Protein AF-A0A2V2PTC9-F1 (afdb_monomer)

Nearest PDB structures (foldseek):
  6p74-assembly1_A-2  TM=9.400E-01  e=9.741E-01  Thermus scotoductus
  6vm1-assembly1_A  TM=3.439E-01  e=3.512E+00  Spinacia oleracea

Solvent-accessible surface area (backbone atoms only — not comparable to full-atom values): 4325 Å² total; per-residue (Å²): 109,72,67,60,51,53,32,49,51,27,46,53,42,25,46,73,74,47,68,57,62,66,27,52,54,40,29,64,76,55,55,47,80,45,74,48,80,32,40,32,68,68,53,46,53,52,51,51,55,50,30,56,76,67,76,46,56,47,64,85,70,10,38,44,80,38,59,57,74,37,70,86,42,59,87,54,108

Radius of gyration: 12.26 Å; Cα contacts (8 Å, |Δi|>4): 86; chains: 1; bounding box: 21×26×30 Å

pLDDT: mean 95.85, std 5.0, range [61.44, 98.38]

Mean predicted aligned error: 2.48 Å

Foldseek 3Di:
DVLLVQLLVQVLCVLVVHDNVSNVVSLVVQVAPEEDEDQAPVVVVVVVVVCVVVVHDCSNVNYRYYHQPGPVSPVSD

Sequence (77 aa):
MADMEAFREAVTAWAAGGPSDPARELAERLSVWTVVLLEGPSDAAAVDALAERRGRDLAGEGVCVLPMGGAMSVGRF

Structure (mmCIF, N/CA/C/O backbone):
data_AF-A0A2V2PTC9-F1
#
_entry.id   AF-A0A2V2PTC9-F1
#
loop_
_atom_site.group_PDB
_atom_site.id
_atom_site.type_symbol
_atom_site.label_atom_id
_atom_site.label_alt_id
_atom_site.label_comp_id
_atom_site.label_asym_id
_atom_site.label_entity_id
_atom_site.label_seq_id
_atom_site.pdbx_PDB_ins_code
_atom_site.Cartn_x
_atom_site.Cartn_y
_atom_site.Cartn_z
_atom_site.occupancy
_atom_site.B_iso_or_equiv
_atom_site.auth_seq_id
_atom_site.auth_comp_id
_atom_site.auth_asym_id
_atom_site.auth_atom_id
_atom_site.pdbx_PDB_model_num
ATOM 1 N N . MET A 1 1 ? 2.325 -6.798 10.668 1.00 61.44 1 MET A N 1
ATOM 2 C CA . MET A 1 1 ? 3.158 -5.645 10.245 1.00 61.44 1 MET A CA 1
ATOM 3 C C . MET A 1 1 ? 4.242 -6.073 9.265 1.00 61.44 1 MET A C 1
ATOM 5 O O . MET A 1 1 ? 4.174 -5.620 8.133 1.00 61.44 1 MET A O 1
ATOM 9 N N . ALA A 1 2 ? 5.150 -6.985 9.642 1.00 75.31 2 ALA A N 1
ATOM 10 C CA . ALA A 1 2 ? 6.226 -7.463 8.760 1.00 75.31 2 ALA A CA 1
ATOM 11 C C . ALA A 1 2 ? 5.730 -8.042 7.416 1.00 75.31 2 ALA A C 1
ATOM 13 O O . ALA A 1 2 ? 6.332 -7.789 6.379 1.00 75.31 2 ALA A O 1
ATOM 14 N N . ASP A 1 3 ? 4.593 -8.747 7.398 1.00 87.19 3 ASP A N 1
ATOM 15 C CA . ASP A 1 3 ? 4.084 -9.309 6.138 1.00 87.19 3 ASP A CA 1
ATOM 16 C C . ASP A 1 3 ? 3.535 -8.247 5.169 1.00 87.19 3 ASP A C 1
ATOM 18 O O . ASP A 1 3 ? 3.690 -8.380 3.957 1.00 87.19 3 ASP A O 1
ATOM 22 N N . MET A 1 4 ? 2.928 -7.171 5.687 1.00 94.94 4 MET A N 1
ATOM 23 C CA . MET A 1 4 ? 2.431 -6.067 4.853 1.00 94.94 4 MET A CA 1
ATOM 24 C C . MET A 1 4 ? 3.589 -5.241 4.281 1.00 94.94 4 MET A C 1
ATOM 26 O O . MET A 1 4 ? 3.502 -4.737 3.166 1.00 94.94 4 MET A O 1
ATOM 30 N N . GLU A 1 5 ? 4.690 -5.129 5.023 1.00 95.50 5 GLU A N 1
ATOM 31 C CA . GLU A 1 5 ? 5.934 -4.535 4.532 1.00 95.50 5 GLU A CA 1
ATOM 32 C C . GLU A 1 5 ? 6.522 -5.357 3.379 1.00 95.50 5 GLU A C 1
ATOM 34 O O . GLU A 1 5 ? 6.764 -4.802 2.309 1.00 95.50 5 GLU A O 1
ATOM 39 N N . ALA A 1 6 ? 6.601 -6.683 3.526 1.00 96.81 6 ALA A N 1
ATOM 40 C CA . ALA A 1 6 ? 7.029 -7.572 2.445 1.00 96.81 6 ALA A CA 1
ATOM 41 C C . ALA A 1 6 ? 6.137 -7.452 1.193 1.00 96.81 6 ALA A C 1
ATOM 43 O O . ALA A 1 6 ? 6.632 -7.475 0.066 1.00 96.81 6 ALA A O 1
ATOM 44 N N . PHE A 1 7 ? 4.820 -7.280 1.367 1.00 97.75 7 PHE A N 1
ATOM 45 C CA . PHE A 1 7 ? 3.914 -7.023 0.244 1.00 97.75 7 PHE A CA 1
ATOM 46 C C . PHE A 1 7 ? 4.223 -5.692 -0.458 1.00 97.75 7 PHE A C 1
ATOM 48 O O . PHE A 1 7 ? 4.306 -5.658 -1.686 1.00 97.75 7 PHE A O 1
ATOM 55 N N . ARG A 1 8 ? 4.459 -4.608 0.294 1.00 97.31 8 ARG A N 1
ATOM 56 C CA . ARG A 1 8 ? 4.840 -3.300 -0.276 1.00 97.31 8 ARG A CA 1
ATOM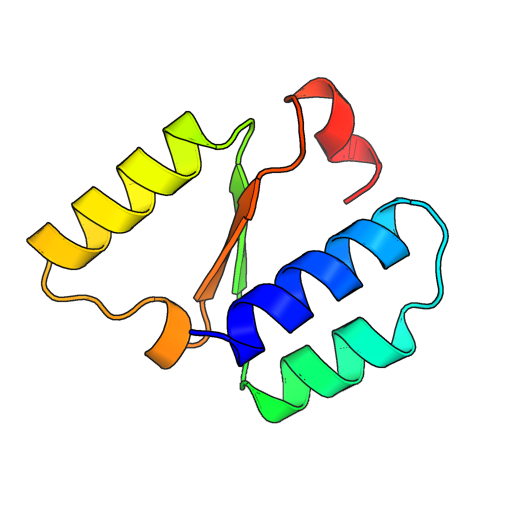 57 C C . ARG A 1 8 ? 6.143 -3.384 -1.066 1.00 97.31 8 ARG A C 1
ATOM 59 O O . ARG A 1 8 ? 6.232 -2.821 -2.159 1.00 97.31 8 ARG A O 1
ATOM 66 N N . GLU A 1 9 ? 7.137 -4.093 -0.539 1.00 97.38 9 GLU A N 1
ATOM 67 C CA . GLU A 1 9 ? 8.411 -4.326 -1.222 1.00 97.38 9 GLU A CA 1
ATOM 68 C C . GLU A 1 9 ? 8.211 -5.105 -2.526 1.00 97.38 9 GLU A C 1
ATOM 70 O O . GLU A 1 9 ? 8.718 -4.692 -3.569 1.00 97.38 9 GLU A O 1
ATOM 75 N N . ALA A 1 10 ? 7.410 -6.175 -2.499 1.00 98.06 10 ALA A N 1
ATOM 76 C CA . ALA A 1 10 ? 7.105 -6.974 -3.681 1.00 98.06 10 ALA A CA 1
ATOM 77 C C . ALA A 1 10 ? 6.373 -6.166 -4.766 1.00 98.06 10 ALA A C 1
ATOM 79 O O . ALA A 1 10 ? 6.743 -6.238 -5.938 1.00 98.06 10 ALA A O 1
ATOM 80 N N . VAL A 1 11 ? 5.377 -5.353 -4.389 1.00 97.94 11 VAL A N 1
ATOM 81 C CA . VAL A 1 11 ? 4.673 -4.453 -5.322 1.00 97.94 11 VAL A CA 1
ATOM 82 C C . VAL A 1 11 ? 5.628 -3.410 -5.901 1.00 97.94 11 VAL A C 1
ATOM 84 O O . VAL A 1 11 ? 5.608 -3.156 -7.102 1.00 97.94 11 VAL A O 1
ATOM 87 N N . THR A 1 12 ? 6.506 -2.838 -5.077 1.00 97.06 12 THR A N 1
ATOM 88 C CA . THR A 1 12 ? 7.494 -1.847 -5.529 1.00 97.06 12 THR A CA 1
ATOM 89 C C . THR A 1 12 ? 8.500 -2.460 -6.504 1.00 97.06 12 THR A C 1
ATOM 91 O O . THR A 1 12 ? 8.825 -1.849 -7.522 1.00 97.06 12 THR A O 1
ATOM 94 N N . ALA A 1 13 ? 8.969 -3.681 -6.234 1.00 97.44 13 ALA A N 1
ATOM 95 C CA . ALA A 1 13 ? 9.856 -4.411 -7.132 1.00 97.44 13 ALA A CA 1
ATOM 96 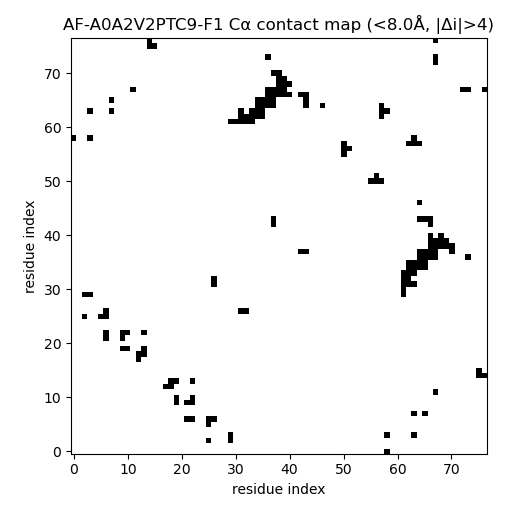C C . ALA A 1 13 ? 9.164 -4.751 -8.460 1.00 97.44 13 ALA A C 1
ATOM 98 O O . ALA A 1 13 ? 9.764 -4.584 -9.523 1.00 97.44 13 ALA A O 1
ATOM 99 N N . TRP A 1 14 ? 7.897 -5.169 -8.417 1.00 97.81 14 TRP A N 1
ATOM 100 C CA . TRP A 1 14 ? 7.101 -5.417 -9.618 1.00 97.81 14 TRP A CA 1
ATOM 101 C C . TRP A 1 14 ? 6.908 -4.140 -10.451 1.00 97.81 14 TRP A C 1
ATOM 103 O O . TRP A 1 14 ? 7.201 -4.151 -11.646 1.00 97.81 14 TRP A O 1
ATOM 113 N N . ALA A 1 15 ? 6.541 -3.016 -9.829 1.00 96.56 15 ALA A N 1
ATOM 114 C CA . ALA A 1 15 ? 6.422 -1.715 -10.498 1.00 96.56 15 ALA A CA 1
ATOM 115 C C . ALA A 1 15 ? 7.752 -1.219 -11.105 1.00 96.56 15 ALA A C 1
ATOM 117 O O . 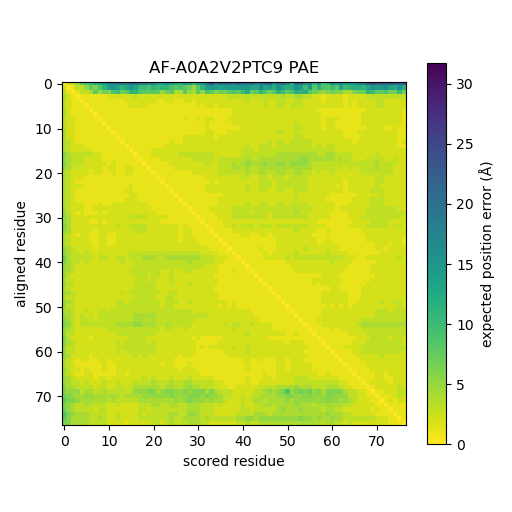ALA A 1 15 ? 7.767 -0.419 -12.040 1.00 96.56 15 ALA A O 1
ATOM 118 N N . ALA A 1 16 ? 8.891 -1.704 -10.600 1.00 95.69 16 ALA A N 1
ATOM 119 C CA . ALA A 1 16 ? 10.218 -1.455 -11.163 1.00 95.69 16 ALA A CA 1
ATOM 120 C C . ALA A 1 16 ? 10.605 -2.419 -12.309 1.00 95.69 16 ALA A C 1
ATOM 122 O O . ALA A 1 16 ? 11.736 -2.366 -12.791 1.00 95.69 16 ALA A O 1
ATOM 123 N N . GLY A 1 17 ? 9.690 -3.286 -12.759 1.00 96.88 17 GLY A N 1
ATOM 124 C CA . GLY A 1 17 ? 9.910 -4.2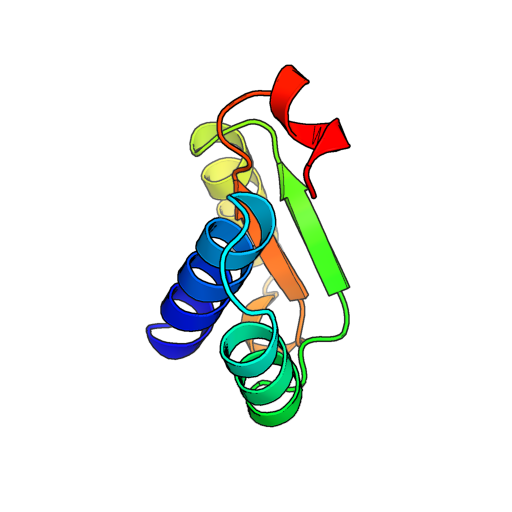70 -13.826 1.00 96.88 17 GLY A CA 1
ATOM 125 C C . GLY A 1 17 ? 10.295 -5.671 -13.337 1.00 96.88 17 GLY A C 1
ATOM 126 O O . GLY A 1 17 ? 10.670 -6.518 -14.146 1.00 96.88 17 GLY A O 1
ATOM 127 N N . GLY A 1 18 ? 10.226 -5.921 -12.028 1.00 97.44 18 GLY A N 1
ATOM 128 C CA . GLY A 1 18 ? 10.408 -7.245 -11.438 1.00 97.44 18 GLY A CA 1
ATOM 129 C C . GLY A 1 18 ? 9.214 -8.188 -11.667 1.00 97.44 18 GLY A C 1
ATOM 130 O O . GLY A 1 18 ? 8.198 -7.792 -12.239 1.00 97.44 18 GLY A O 1
ATOM 131 N N . PRO A 1 19 ? 9.311 -9.454 -11.224 1.00 97.44 19 PRO A N 1
ATOM 132 C CA . PRO A 1 19 ? 8.231 -10.428 -11.366 1.00 97.44 19 PRO A CA 1
ATOM 133 C C . PRO A 1 19 ? 7.024 -10.083 -10.480 1.00 97.44 19 PRO A C 1
ATOM 135 O O . PRO A 1 19 ? 7.185 -9.632 -9.349 1.00 97.44 19 PRO A O 1
ATOM 138 N N . SER A 1 20 ? 5.813 -10.365 -10.967 1.00 97.12 20 SER A N 1
ATOM 139 C CA . SER A 1 20 ? 4.568 -10.120 -10.222 1.00 97.12 20 SER A CA 1
ATOM 140 C C . SER A 1 20 ? 4.217 -11.217 -9.212 1.00 97.12 20 SER A C 1
ATOM 142 O O . SER A 1 20 ? 3.417 -10.977 -8.311 1.00 97.12 20 SER A O 1
ATOM 144 N N . ASP A 1 21 ? 4.758 -12.432 -9.369 1.00 98.31 21 ASP A N 1
ATOM 145 C CA . ASP A 1 21 ? 4.350 -13.601 -8.575 1.00 98.31 21 ASP A CA 1
ATOM 146 C C . ASP A 1 21 ? 4.486 -13.394 -7.054 1.00 98.31 21 ASP A C 1
ATOM 148 O O . ASP A 1 21 ? 3.505 -13.660 -6.359 1.00 98.31 21 ASP A O 1
ATOM 152 N N . PRO A 1 22 ? 5.585 -12.815 -6.517 1.00 97.94 22 PRO A N 1
ATOM 153 C CA . PRO A 1 22 ? 5.688 -12.557 -5.080 1.00 97.94 22 PRO A CA 1
ATOM 154 C C . PRO A 1 22 ? 4.594 -11.615 -4.563 1.00 97.94 22 PRO A C 1
ATOM 156 O O . PRO A 1 22 ? 4.037 -11.841 -3.491 1.00 97.94 22 PRO A O 1
ATOM 159 N N . ALA A 1 23 ? 4.247 -10.575 -5.331 1.00 97.62 23 ALA A N 1
ATOM 160 C CA . ALA A 1 23 ? 3.184 -9.645 -4.959 1.00 97.62 23 ALA A CA 1
ATOM 161 C C . ALA A 1 23 ? 1.812 -10.337 -4.980 1.00 97.62 23 ALA A C 1
ATOM 163 O O . ALA A 1 23 ? 1.020 -10.139 -4.062 1.00 97.62 23 ALA A O 1
ATOM 164 N N . ARG A 1 24 ? 1.545 -11.189 -5.980 1.00 97.69 24 ARG A N 1
ATOM 165 C CA . ARG A 1 24 ? 0.286 -11.948 -6.074 1.00 97.69 24 ARG A CA 1
ATOM 166 C C . ARG A 1 24 ? 0.126 -12.933 -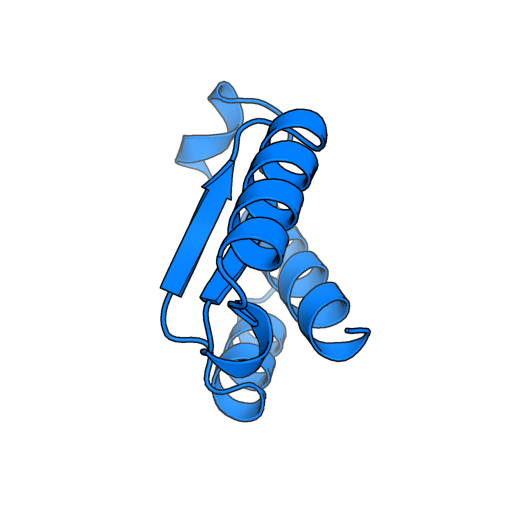4.915 1.00 97.69 24 ARG A C 1
ATOM 168 O O . ARG A 1 24 ? -0.913 -12.936 -4.265 1.00 97.69 24 ARG A O 1
ATOM 175 N N . GLU A 1 25 ? 1.159 -13.716 -4.616 1.00 98.06 25 GLU A N 1
ATOM 176 C CA . GLU A 1 25 ? 1.146 -14.684 -3.510 1.00 98.06 25 GLU A CA 1
ATOM 177 C C . GLU A 1 25 ? 0.945 -14.000 -2.151 1.00 98.06 25 GLU A C 1
ATOM 179 O O . GLU A 1 25 ? 0.175 -14.466 -1.309 1.00 98.06 25 GLU A O 1
ATOM 184 N N . LEU A 1 26 ? 1.610 -12.861 -1.938 1.00 97.81 26 LEU A N 1
ATOM 185 C CA . LEU A 1 26 ? 1.454 -12.070 -0.721 1.00 97.81 26 LEU A CA 1
ATOM 186 C C . LEU A 1 26 ? 0.066 -11.431 -0.621 1.00 97.81 26 LEU A C 1
ATOM 188 O O . LEU A 1 26 ? -0.505 -11.432 0.470 1.00 97.81 26 LEU A O 1
ATOM 192 N N . ALA A 1 27 ? -0.494 -10.938 -1.730 1.00 97.62 27 ALA A N 1
ATOM 193 C CA . ALA A 1 27 ? -1.851 -10.398 -1.755 1.00 97.62 27 ALA A CA 1
ATOM 194 C C . ALA A 1 27 ? -2.883 -11.456 -1.346 1.00 97.62 27 ALA A C 1
ATOM 196 O O . ALA A 1 27 ? -3.731 -11.184 -0.500 1.00 97.62 27 ALA A O 1
ATOM 197 N N . GLU A 1 28 ? -2.774 -12.673 -1.885 1.00 97.56 28 GLU A N 1
ATOM 198 C CA . GLU A 1 28 ? -3.646 -13.795 -1.522 1.00 97.56 28 GLU A CA 1
ATOM 199 C C . GLU A 1 28 ? -3.482 -14.177 -0.046 1.00 97.56 28 GLU A C 1
ATOM 201 O O . GLU A 1 28 ? -4.462 -14.243 0.698 1.00 97.56 28 GLU A O 1
ATOM 206 N N . ARG A 1 29 ? -2.238 -14.363 0.413 1.00 96.69 29 ARG A N 1
ATOM 207 C CA . ARG A 1 29 ? -1.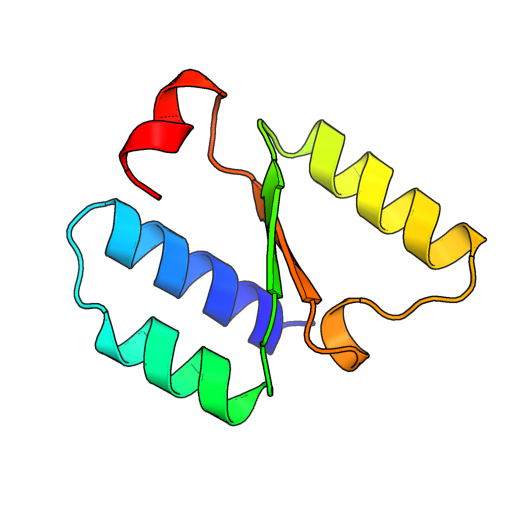937 -14.772 1.793 1.00 96.69 29 ARG A CA 1
ATOM 208 C C . ARG A 1 29 ? -2.423 -13.766 2.836 1.00 96.69 29 ARG A C 1
ATOM 210 O O . ARG A 1 29 ? -2.834 -14.167 3.921 1.00 96.69 29 ARG A O 1
ATOM 217 N N . LEU A 1 30 ? -2.355 -12.475 2.519 1.00 96.38 30 LEU A N 1
ATOM 218 C CA . LEU A 1 30 ? -2.743 -11.382 3.413 1.00 96.38 30 LEU A CA 1
ATOM 219 C C . LEU A 1 30 ? -4.165 -10.878 3.170 1.00 96.38 30 LEU A C 1
ATOM 221 O O . LEU A 1 30 ? -4.590 -9.942 3.839 1.00 96.38 30 LEU A O 1
ATOM 225 N N . SER A 1 31 ? -4.901 -11.489 2.234 1.00 97.06 31 SER A N 1
ATOM 226 C CA . SER A 1 31 ? -6.240 -11.039 1.833 1.00 97.06 31 SER A CA 1
ATOM 227 C C . SER A 1 31 ? -6.275 -9.551 1.447 1.00 97.06 31 SER A C 1
ATOM 229 O O . SER A 1 31 ? -7.229 -8.836 1.761 1.00 97.06 31 SER A O 1
ATOM 231 N N . VAL A 1 32 ? -5.223 -9.070 0.773 1.00 97.94 32 VAL A N 1
ATOM 232 C CA . VAL A 1 32 ? -5.166 -7.690 0.279 1.00 97.94 32 VAL A CA 1
ATOM 233 C C . VAL A 1 32 ? -6.149 -7.545 -0.871 1.00 97.94 32 VAL A C 1
ATOM 235 O O . VAL A 1 32 ? -6.019 -8.203 -1.901 1.00 97.94 32 VAL A O 1
ATOM 238 N N . TRP A 1 33 ? -7.112 -6.646 -0.709 1.00 96.81 33 TRP A N 1
ATOM 239 C CA . TRP A 1 33 ? -8.117 -6.356 -1.733 1.00 96.81 33 TRP A CA 1
ATOM 240 C C . TRP A 1 33 ? -8.070 -4.899 -2.205 1.00 96.81 33 TRP A C 1
ATOM 242 O O . TRP A 1 33 ? -8.637 -4.580 -3.247 1.00 96.81 33 TRP A O 1
ATOM 252 N N . THR A 1 34 ? -7.384 -4.015 -1.470 1.00 97.62 34 THR A N 1
ATOM 253 C CA . THR A 1 34 ? -7.171 -2.616 -1.863 1.00 97.62 34 THR A CA 1
ATOM 254 C C . THR A 1 34 ? -5.741 -2.170 -1.593 1.00 97.62 34 THR A C 1
ATOM 256 O O . THR A 1 34 ? -5.184 -2.435 -0.528 1.00 97.62 34 THR A O 1
ATOM 259 N N . VAL A 1 35 ? -5.182 -1.405 -2.534 1.00 97.38 35 VAL A N 1
ATOM 260 C CA . VAL A 1 35 ? -3.944 -0.640 -2.351 1.00 97.38 35 VAL A CA 1
ATOM 261 C C . VAL A 1 35 ? -4.258 0.851 -2.465 1.00 97.38 35 VAL A C 1
ATOM 263 O O . VAL A 1 35 ? -4.866 1.293 -3.437 1.00 97.38 35 VAL A O 1
ATOM 266 N N . VAL A 1 36 ? -3.840 1.630 -1.470 1.00 97.62 36 VAL A N 1
ATOM 267 C CA . VAL A 1 36 ? -3.900 3.092 -1.467 1.00 97.62 36 VAL A CA 1
ATOM 268 C C . VAL A 1 36 ? -2.517 3.618 -1.821 1.00 97.62 36 VAL A C 1
ATOM 270 O O . VAL A 1 36 ? -1.596 3.582 -1.003 1.00 97.62 36 VAL A O 1
ATOM 273 N N . LEU A 1 37 ? -2.382 4.092 -3.053 1.00 97.75 37 LEU A N 1
ATOM 274 C CA . LEU A 1 37 ? -1.161 4.697 -3.560 1.00 97.75 37 LEU A CA 1
ATOM 275 C C . LEU A 1 37 ? -1.017 6.133 -3.046 1.00 97.75 37 LEU A C 1
ATOM 277 O O . LEU A 1 37 ? -1.934 6.942 -3.189 1.00 97.75 37 LEU A O 1
ATOM 281 N N . LEU A 1 38 ? 0.140 6.451 -2.472 1.00 97.88 38 LEU A N 1
ATOM 282 C CA . LEU A 1 38 ? 0.450 7.758 -1.892 1.00 97.88 38 LEU A CA 1
ATOM 283 C C . LEU A 1 38 ? 1.731 8.336 -2.492 1.00 97.88 38 LEU A C 1
ATOM 285 O O . LEU A 1 38 ? 2.589 7.587 -2.956 1.00 97.88 38 LEU A O 1
ATOM 289 N N . GLU A 1 39 ? 1.886 9.660 -2.492 1.00 97.19 39 GLU A N 1
ATOM 290 C CA . GLU A 1 39 ? 3.071 10.293 -3.074 1.00 97.19 39 GLU A CA 1
ATOM 291 C C . GLU A 1 39 ? 4.332 9.905 -2.293 1.00 97.19 39 GLU A C 1
ATOM 293 O O . GLU A 1 39 ? 5.300 9.417 -2.887 1.00 97.19 39 GLU A O 1
ATOM 298 N N . GLY A 1 40 ? 4.320 10.056 -0.967 1.00 96.81 40 GLY A N 1
ATOM 299 C CA . GLY A 1 40 ? 5.507 9.806 -0.158 1.00 96.81 40 GLY A CA 1
ATOM 300 C C . GLY A 1 40 ? 5.254 9.299 1.262 1.00 96.81 40 GLY A C 1
ATOM 301 O O . GLY A 1 40 ? 4.116 9.095 1.686 1.00 96.81 40 GLY A O 1
ATOM 302 N N . PRO A 1 41 ? 6.340 9.091 2.032 1.00 96.06 41 PRO A N 1
ATOM 303 C CA . PRO A 1 41 ? 6.261 8.569 3.397 1.00 96.06 41 PRO A CA 1
ATOM 304 C C . PRO A 1 41 ? 5.465 9.461 4.357 1.00 96.06 41 PRO A C 1
ATOM 306 O O . PRO A 1 41 ? 4.834 8.954 5.281 1.00 96.06 41 PRO A O 1
ATOM 309 N N . SER A 1 42 ? 5.463 10.781 4.131 1.00 97.25 42 SER A N 1
ATOM 310 C CA . SER A 1 42 ? 4.678 11.721 4.941 1.00 97.25 42 SER A CA 1
ATOM 311 C C . SER A 1 42 ? 3.174 11.476 4.810 1.00 97.25 42 SER A C 1
ATOM 313 O O 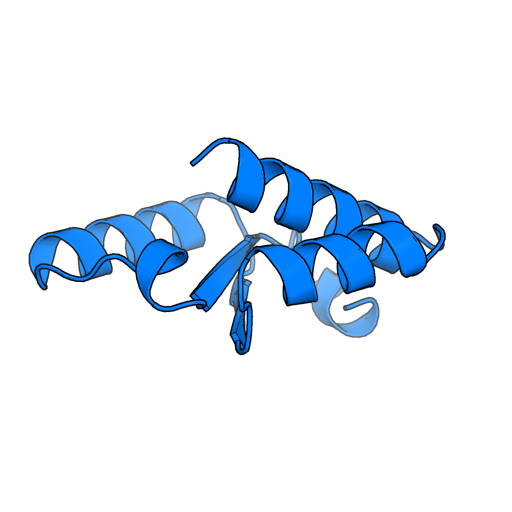. SER A 1 42 ? 2.457 11.546 5.806 1.00 97.25 42 SER A O 1
ATOM 315 N N . ASP A 1 43 ? 2.691 11.169 3.607 1.00 97.88 43 ASP A N 1
ATOM 316 C CA . ASP A 1 43 ? 1.274 10.882 3.380 1.00 97.88 43 ASP A CA 1
ATOM 317 C C . ASP A 1 43 ? 0.881 9.566 4.045 1.00 97.88 43 ASP A C 1
ATOM 319 O O . ASP A 1 43 ? -0.175 9.480 4.667 1.00 97.88 43 ASP A O 1
ATOM 323 N N . ALA A 1 44 ? 1.744 8.547 3.956 1.00 97.06 44 ALA A N 1
ATOM 324 C CA . ALA A 1 44 ? 1.511 7.265 4.615 1.00 97.06 44 ALA A CA 1
ATOM 325 C C . ALA A 1 44 ? 1.425 7.430 6.132 1.00 97.06 44 ALA A C 1
ATOM 327 O O . ALA A 1 44 ? 0.459 6.969 6.730 1.00 97.06 44 ALA A O 1
ATOM 328 N N . ALA A 1 45 ? 2.349 8.186 6.733 1.00 97.12 45 ALA A N 1
ATOM 329 C CA . ALA A 1 45 ? 2.290 8.508 8.156 1.00 97.12 45 ALA A CA 1
ATOM 330 C C . ALA A 1 45 ? 0.994 9.250 8.535 1.00 97.12 45 ALA A C 1
ATOM 332 O O . ALA A 1 45 ? 0.411 8.983 9.585 1.00 97.12 45 ALA A O 1
ATOM 333 N N . ALA A 1 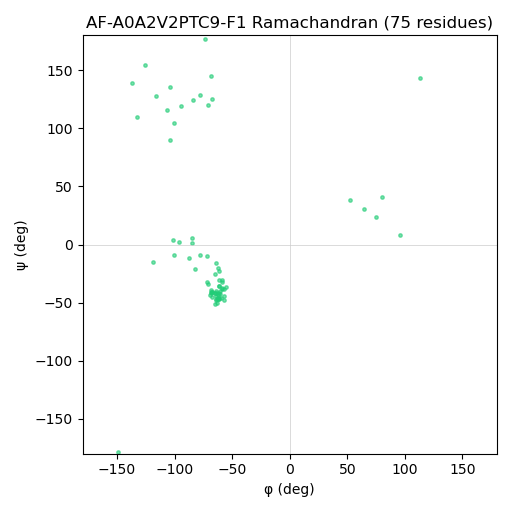46 ? 0.509 10.159 7.681 1.00 98.25 46 ALA A N 1
ATOM 334 C CA . ALA A 1 46 ? -0.751 10.861 7.913 1.00 98.25 46 ALA A CA 1
ATOM 335 C C . ALA A 1 46 ? -1.976 9.929 7.824 1.00 98.25 46 ALA A C 1
ATOM 337 O O . ALA A 1 46 ? -2.894 10.044 8.641 1.00 98.25 46 ALA A O 1
ATOM 338 N N . VAL A 1 47 ? -1.995 9.005 6.857 1.00 98.06 47 VAL A N 1
ATOM 339 C CA . VAL A 1 47 ? -3.064 8.006 6.696 1.00 98.06 47 VAL A CA 1
ATOM 340 C C . VAL A 1 47 ? -3.065 7.008 7.851 1.00 98.06 47 VAL A C 1
ATOM 342 O O . VAL A 1 47 ? -4.131 6.761 8.418 1.00 98.06 47 VAL A O 1
ATOM 345 N N . ASP A 1 48 ? -1.900 6.494 8.243 1.00 96.12 48 ASP A N 1
ATOM 346 C CA . ASP A 1 48 ? -1.759 5.562 9.365 1.00 96.12 48 ASP A CA 1
ATOM 347 C C . ASP A 1 48 ? -2.222 6.227 10.672 1.00 96.12 48 ASP A C 1
ATOM 349 O O . ASP A 1 48 ? -3.090 5.698 11.368 1.00 96.12 48 ASP A O 1
ATOM 353 N N . ALA A 1 49 ? -1.782 7.463 10.942 1.00 97.75 49 ALA A N 1
ATOM 354 C CA . ALA A 1 49 ? -2.238 8.225 12.106 1.00 97.75 49 ALA A CA 1
ATOM 355 C C . ALA A 1 49 ? -3.757 8.489 12.089 1.00 97.75 49 ALA A C 1
ATOM 357 O O . ALA A 1 49 ? -4.413 8.498 13.135 1.00 97.75 49 ALA A O 1
ATOM 358 N N . LEU A 1 50 ? -4.355 8.719 10.914 1.00 98.38 50 LEU A N 1
ATOM 359 C CA . LEU A 1 50 ? -5.806 8.858 10.794 1.00 98.38 50 LEU A CA 1
ATOM 360 C C . LEU A 1 50 ? -6.528 7.533 11.069 1.00 98.38 50 LEU A C 1
ATOM 362 O O . LEU A 1 50 ? -7.559 7.550 11.743 1.00 98.38 50 LEU A O 1
ATOM 366 N N . ALA A 1 51 ? -6.016 6.407 10.571 1.00 97.81 51 ALA A N 1
ATOM 367 C CA . ALA A 1 51 ? -6.592 5.088 10.811 1.00 97.81 51 ALA A CA 1
ATOM 368 C C . ALA A 1 51 ? -6.574 4.735 12.303 1.00 97.81 51 ALA A C 1
ATOM 370 O O . ALA A 1 51 ? -7.623 4.399 12.859 1.00 97.81 51 ALA A O 1
ATOM 371 N N . GLU A 1 52 ? -5.441 4.947 12.975 1.00 96.81 52 GLU A N 1
ATOM 372 C CA . GLU A 1 52 ? -5.300 4.761 14.422 1.00 96.81 52 GLU A CA 1
ATOM 373 C C . GLU A 1 52 ? -6.307 5.613 15.201 1.00 96.81 52 GLU A C 1
ATOM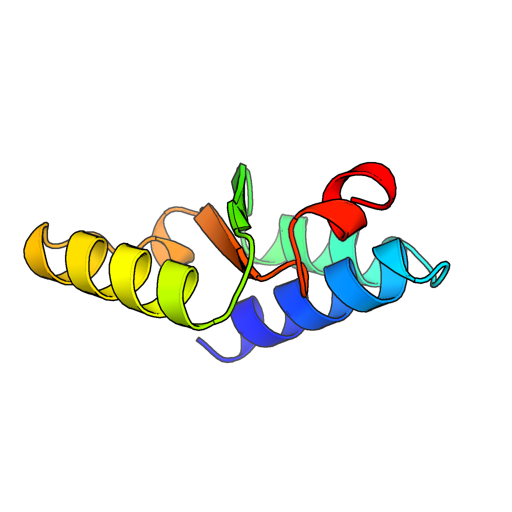 375 O O . GLU A 1 52 ? -7.047 5.108 16.047 1.00 96.81 52 GLU A O 1
ATOM 380 N N . ARG A 1 53 ? -6.431 6.903 14.857 1.00 98.25 53 ARG A N 1
ATOM 381 C CA . ARG A 1 53 ? -7.417 7.810 15.474 1.00 98.25 53 ARG A CA 1
ATOM 382 C C . ARG A 1 53 ? -8.868 7.386 15.249 1.00 98.25 53 ARG A C 1
ATOM 384 O O . ARG A 1 53 ? -9.753 7.860 15.960 1.00 98.25 53 ARG A O 1
ATOM 391 N N . ARG A 1 54 ? -9.131 6.554 14.243 1.00 98.06 54 ARG A N 1
ATOM 392 C CA . ARG A 1 54 ? -10.453 5.995 13.935 1.00 98.06 54 ARG A CA 1
ATOM 393 C C . ARG A 1 54 ? -10.613 4.555 14.424 1.00 98.06 54 ARG A C 1
ATOM 395 O O . ARG A 1 54 ? -11.668 3.981 14.179 1.00 98.06 54 ARG A O 1
ATOM 402 N N . GLY A 1 55 ? -9.617 4.000 15.119 1.00 97.81 55 GLY A N 1
ATOM 403 C CA . GLY A 1 55 ? -9.636 2.624 15.615 1.00 97.81 55 GLY A CA 1
ATOM 404 C C . GLY A 1 55 ? -9.660 1.581 14.498 1.00 97.81 55 GLY A C 1
ATOM 405 O O . GLY A 1 55 ? -10.275 0.533 14.670 1.00 97.81 55 GLY A O 1
ATOM 406 N N . ARG A 1 56 ? -9.055 1.888 13.345 1.00 97.44 56 ARG A N 1
ATOM 407 C CA . ARG A 1 56 ? -9.002 1.000 12.180 1.00 97.44 56 ARG A CA 1
ATOM 408 C C . ARG A 1 56 ? -7.635 0.353 12.047 1.00 97.44 56 ARG A C 1
ATOM 410 O O . ARG A 1 56 ? -6.620 1.040 12.131 1.00 97.44 56 ARG A O 1
ATOM 417 N N . ASP A 1 57 ? -7.635 -0.944 11.769 1.00 95.75 57 ASP A N 1
ATOM 418 C CA . ASP A 1 57 ? -6.442 -1.701 11.402 1.00 95.75 57 ASP A CA 1
ATOM 419 C C . ASP A 1 57 ? -6.481 -1.948 9.897 1.00 95.75 57 ASP A C 1
ATOM 421 O O . ASP A 1 57 ? -7.034 -2.938 9.427 1.00 95.75 57 ASP A O 1
ATOM 425 N N . LEU A 1 58 ? -5.905 -1.025 9.123 1.00 96.31 58 LEU A N 1
ATOM 426 C CA . LEU A 1 58 ? -5.917 -1.128 7.664 1.00 96.31 58 LEU A CA 1
ATOM 427 C C . LEU A 1 58 ? -5.293 -2.439 7.176 1.00 96.31 58 LEU A C 1
ATOM 429 O O . LEU A 1 58 ? -5.810 -3.042 6.239 1.00 96.31 58 LEU A O 1
ATOM 433 N N . ALA A 1 59 ? -4.225 -2.906 7.828 1.00 94.81 59 ALA A N 1
ATOM 434 C CA . ALA A 1 59 ? -3.570 -4.142 7.431 1.00 94.81 59 ALA A CA 1
ATOM 435 C C . ALA A 1 59 ? -4.449 -5.364 7.728 1.00 94.81 59 ALA A C 1
ATOM 437 O O . ALA A 1 59 ? -4.587 -6.229 6.866 1.00 94.81 59 ALA A O 1
ATOM 438 N N . GLY A 1 60 ? -5.080 -5.408 8.904 1.00 94.75 60 GLY A N 1
ATOM 439 C CA . GLY A 1 60 ? -6.062 -6.437 9.261 1.00 94.75 60 GLY A CA 1
ATOM 440 C C . GLY A 1 60 ? -7.336 -6.400 8.409 1.00 94.75 60 GLY A C 1
ATOM 441 O O . GLY A 1 60 ? -7.978 -7.427 8.210 1.00 94.75 60 GLY A O 1
ATOM 442 N N . GLU A 1 61 ? -7.680 -5.239 7.854 1.00 95.94 61 GLU A N 1
ATOM 443 C CA . GLU A 1 61 ? -8.797 -5.046 6.923 1.00 95.94 61 GLU A CA 1
ATOM 444 C C . GLU A 1 61 ? -8.429 -5.348 5.454 1.00 95.94 61 GLU A C 1
ATOM 446 O O . GLU A 1 61 ? -9.277 -5.192 4.574 1.00 95.94 61 GLU A O 1
ATOM 451 N N . GLY A 1 62 ? -7.190 -5.761 5.156 1.00 97.00 62 GLY A N 1
ATOM 452 C CA . GLY A 1 62 ? -6.739 -6.072 3.792 1.00 97.00 62 GLY A CA 1
ATOM 453 C C . GLY A 1 62 ? -6.489 -4.839 2.909 1.00 97.00 62 GLY A C 1
ATOM 454 O O . GLY A 1 62 ? -6.546 -4.928 1.679 1.00 97.00 62 GLY A O 1
ATOM 455 N N . VAL A 1 63 ? -6.226 -3.680 3.522 1.00 97.88 63 VAL A N 1
ATOM 456 C CA . VAL A 1 63 ? -5.911 -2.411 2.853 1.00 97.88 63 VAL A CA 1
ATOM 457 C C . VAL A 1 63 ? -4.421 -2.097 3.003 1.00 97.88 63 VAL A C 1
ATOM 459 O O . VAL A 1 63 ? -3.922 -1.830 4.096 1.00 97.88 63 VAL A O 1
ATOM 462 N N . CYS A 1 64 ? -3.698 -2.071 1.886 1.00 97.62 64 CYS A N 1
ATOM 463 C CA . CYS A 1 64 ? -2.283 -1.716 1.855 1.00 97.62 64 CYS A CA 1
ATOM 464 C C . CYS A 1 64 ? -2.085 -0.229 1.542 1.00 97.62 64 CYS A C 1
ATOM 466 O O . CYS A 1 64 ? -2.408 0.230 0.452 1.00 97.62 64 CYS A O 1
ATOM 468 N N . VAL A 1 65 ? -1.469 0.517 2.456 1.00 97.69 65 VAL A N 1
ATOM 469 C CA . VAL A 1 65 ? -0.962 1.875 2.190 1.00 97.69 65 VAL A CA 1
ATOM 470 C C . VAL A 1 65 ? 0.427 1.789 1.551 1.00 97.69 65 VAL A C 1
ATOM 472 O O . VAL A 1 65 ? 1.308 1.165 2.138 1.00 97.69 65 VAL A O 1
ATOM 475 N N . LEU A 1 66 ? 0.640 2.387 0.372 1.00 97.56 66 LEU A N 1
ATOM 476 C CA . LEU A 1 66 ? 1.891 2.268 -0.388 1.00 97.56 66 LEU A CA 1
ATOM 477 C C . LEU A 1 66 ? 2.414 3.635 -0.882 1.00 97.56 66 LEU A C 1
ATOM 479 O O . LEU A 1 66 ? 1.833 4.218 -1.799 1.00 97.56 66 LEU A O 1
ATOM 483 N N . PRO A 1 67 ? 3.528 4.146 -0.321 1.00 97.50 67 PRO A N 1
ATOM 484 C CA . PRO A 1 67 ? 4.252 5.287 -0.880 1.00 97.50 67 PRO A CA 1
ATOM 485 C C . PRO A 1 67 ? 4.902 4.933 -2.226 1.00 97.50 67 PRO A C 1
ATOM 487 O O . PRO A 1 67 ? 5.703 4.007 -2.308 1.00 97.50 67 PRO A O 1
ATOM 490 N N . MET A 1 68 ? 4.614 5.705 -3.272 1.00 95.81 68 MET A N 1
ATOM 491 C CA . MET A 1 68 ? 5.098 5.466 -4.638 1.00 95.81 68 MET A CA 1
ATOM 492 C C . MET A 1 68 ? 6.463 6.101 -4.948 1.00 95.81 68 MET A C 1
ATOM 494 O O . MET A 1 68 ? 7.050 5.821 -6.000 1.00 95.81 68 MET A O 1
ATOM 498 N N . GLY A 1 69 ? 6.962 6.980 -4.071 1.00 93.69 69 GLY A N 1
ATOM 499 C CA . GLY A 1 69 ? 8.231 7.690 -4.259 1.00 93.69 69 GLY A CA 1
ATOM 500 C C . GLY A 1 69 ? 8.127 8.899 -5.195 1.00 93.69 69 GLY A C 1
ATOM 501 O O . GLY A 1 69 ? 9.004 9.107 -6.028 1.00 93.69 69 GLY A O 1
ATOM 502 N N . GLY A 1 70 ? 7.046 9.673 -5.080 1.00 93.06 70 GLY A N 1
ATOM 503 C CA . GLY A 1 70 ? 6.767 10.880 -5.864 1.00 93.06 70 GLY A CA 1
ATOM 504 C C . GLY A 1 70 ? 5.571 10.713 -6.806 1.00 93.06 70 GLY A C 1
ATOM 505 O O . GLY A 1 70 ? 5.402 9.654 -7.410 1.00 93.06 70 GLY A O 1
ATOM 506 N N . ALA A 1 71 ? 4.766 11.765 -6.988 1.00 91.19 71 ALA A N 1
ATOM 507 C CA . ALA A 1 71 ? 3.524 11.709 -7.770 1.00 91.19 71 ALA A CA 1
ATOM 508 C C . ALA A 1 71 ? 3.738 11.286 -9.236 1.00 91.19 71 ALA A C 1
ATOM 510 O O . ALA A 1 71 ? 2.916 10.580 -9.817 1.00 91.19 71 ALA A O 1
ATOM 511 N N . MET A 1 72 ? 4.887 11.643 -9.821 1.00 94.38 72 MET A N 1
ATOM 512 C CA . MET A 1 72 ? 5.261 11.262 -11.192 1.00 94.38 72 MET A CA 1
ATOM 513 C C . MET A 1 72 ? 5.439 9.748 -11.379 1.00 94.38 72 MET A C 1
ATOM 515 O O . MET A 1 72 ? 5.447 9.261 -12.507 1.00 94.38 72 MET A O 1
ATOM 519 N N . SER A 1 73 ? 5.562 9.001 -10.283 1.00 93.38 73 SER A N 1
ATOM 520 C CA . SER A 1 73 ? 5.686 7.546 -10.286 1.00 93.38 73 SER A CA 1
ATOM 521 C C . SER A 1 73 ? 4.360 6.826 -10.515 1.00 93.38 73 SER A C 1
ATOM 523 O O . SER A 1 73 ? 4.374 5.619 -10.711 1.00 93.38 73 SER A O 1
ATOM 525 N N . VAL A 1 74 ? 3.217 7.518 -10.501 1.00 94.19 74 VAL A N 1
ATOM 526 C CA . VAL A 1 74 ? 1.902 6.859 -10.582 1.00 94.19 74 VAL A CA 1
ATOM 527 C C . VAL A 1 74 ? 1.723 6.012 -11.845 1.00 94.19 74 VAL A C 1
ATOM 529 O O . VAL A 1 74 ? 1.061 4.993 -11.795 1.00 94.19 74 VAL A O 1
ATOM 532 N N . GLY A 1 75 ? 2.359 6.371 -12.966 1.00 94.56 75 GLY A N 1
ATOM 533 C CA . GLY A 1 75 ? 2.201 5.641 -14.230 1.00 94.56 75 GLY A CA 1
ATOM 534 C C . GLY A 1 75 ? 2.871 4.261 -14.296 1.00 94.56 75 GLY A C 1
ATOM 535 O O . GLY A 1 75 ? 2.654 3.554 -15.276 1.00 94.56 75 GLY A O 1
ATOM 536 N N . ARG A 1 76 ? 3.706 3.889 -13.311 1.00 92.56 76 ARG A N 1
ATOM 537 C CA . ARG A 1 76 ? 4.343 2.553 -13.230 1.00 92.56 76 ARG A CA 1
ATOM 538 C C . ARG A 1 76 ? 3.650 1.597 -12.252 1.00 92.56 76 ARG A C 1
ATOM 540 O O . ARG A 1 76 ? 4.037 0.433 -12.202 1.00 92.56 76 ARG A O 1
ATOM 547 N N . PHE A 1 77 ? 2.705 2.101 -11.461 1.00 91.69 77 PHE A N 1
ATOM 548 C CA . PHE A 1 77 ? 1.887 1.323 -10.529 1.00 91.69 77 PHE A CA 1
ATOM 549 C C . PHE A 1 77 ? 0.514 1.065 -11.151 1.00 91.69 77 PHE A C 1
ATOM 551 O O . PHE A 1 77 ? -0.039 -0.021 -10.879 1.00 91.69 77 PHE A O 1
#

Secondary structure (DSSP, 8-state):
-HHHHHHHHHHHHHHTT--SHHHHHHHHHTT--EEEEESSHHHHHHHHHHHHHTT--TTTTTEEEEE-SSGGGGGG-